Protein AF-A0A1G1JAY7-F1 (afdb_monomer)

Sequence (158 aa):
MKMAKFNIPLLFGMIFSVSAGLLLGIGAFTFHYAKGTSYLSNDPKACINCHVMQEYFDSWIKSSHRQAATCNDCHIPHAFPAKYIAKMKNGWNHSKAFTLQNFPEPIRITQGNLVSLQQNCIHCHDIMTGNIAGHREAAEGTARCADCHRSVGHMQLS

Structure (mmCIF, N/CA/C/O backbone):
data_AF-A0A1G1JAY7-F1
#
_entry.id   AF-A0A1G1JAY7-F1
#
loop_
_atom_site.group_PDB
_atom_site.id
_atom_site.type_symbol
_atom_site.label_atom_id
_atom_site.label_alt_id
_atom_site.label_comp_id
_atom_site.label_asym_id
_atom_site.label_entity_id
_atom_site.label_seq_id
_atom_site.pdbx_PDB_ins_code
_atom_site.Cartn_x
_atom_site.Cartn_y
_atom_site.Cartn_z
_atom_site.occupancy
_atom_site.B_iso_or_equiv
_atom_site.auth_seq_id
_atom_site.auth_comp_id
_atom_site.auth_asym_id
_atom_site.auth_atom_id
_atom_site.pdbx_PDB_model_num
ATOM 1 N N . MET A 1 1 ? -26.069 6.518 61.483 1.00 42.97 1 MET A N 1
ATOM 2 C CA . MET A 1 1 ? -25.750 6.520 60.039 1.00 42.97 1 MET A CA 1
ATOM 3 C C . MET A 1 1 ? -24.290 6.097 59.871 1.00 42.97 1 MET A C 1
ATOM 5 O O . MET A 1 1 ? -23.406 6.892 60.157 1.00 42.97 1 MET A O 1
ATOM 9 N N . LYS A 1 2 ? -24.010 4.817 59.570 1.00 46.34 2 LYS A N 1
ATOM 10 C CA . LYS A 1 2 ? -22.628 4.334 59.373 1.00 46.34 2 LYS A CA 1
ATOM 11 C C . LYS A 1 2 ? -22.177 4.750 57.972 1.00 46.34 2 LYS A C 1
ATOM 13 O O . LYS A 1 2 ? -22.717 4.253 56.991 1.00 46.34 2 LYS A O 1
ATOM 18 N N . MET A 1 3 ? -21.224 5.674 57.899 1.00 53.09 3 MET A N 1
ATOM 19 C CA . MET A 1 3 ? -20.561 6.067 56.654 1.00 53.09 3 MET A CA 1
ATOM 20 C C . MET A 1 3 ? -19.884 4.825 56.059 1.00 53.09 3 MET A C 1
ATOM 22 O O . MET A 1 3 ? -19.076 4.183 56.736 1.00 53.09 3 MET A O 1
ATOM 26 N N . ALA A 1 4 ? -20.243 4.449 54.831 1.00 60.53 4 ALA A N 1
ATOM 27 C CA . ALA A 1 4 ? -19.591 3.357 54.123 1.00 60.53 4 ALA A CA 1
ATOM 28 C C . ALA A 1 4 ? -18.098 3.691 53.975 1.00 60.53 4 ALA A C 1
ATOM 30 O O . ALA A 1 4 ? -17.738 4.688 53.350 1.00 60.53 4 ALA A O 1
ATOM 31 N N . LYS A 1 5 ? -17.221 2.881 54.579 1.00 62.00 5 LYS A N 1
ATOM 32 C CA . LYS A 1 5 ? -15.775 2.987 54.362 1.00 62.00 5 LYS A CA 1
ATOM 33 C C . LYS A 1 5 ? -15.499 2.550 52.926 1.00 62.00 5 LYS A C 1
ATOM 35 O O . LYS A 1 5 ? -15.438 1.358 52.641 1.00 62.00 5 LYS A O 1
ATOM 40 N N . PHE A 1 6 ? -15.391 3.518 52.022 1.00 64.81 6 PHE A N 1
ATOM 41 C CA . PHE A 1 6 ? -15.006 3.266 50.641 1.00 64.81 6 PHE A CA 1
ATOM 42 C C . PHE A 1 6 ? -13.579 2.725 50.633 1.00 64.81 6 PHE A C 1
ATOM 44 O O . PHE A 1 6 ? -12.638 3.414 51.027 1.00 64.81 6 PHE A O 1
ATOM 51 N N . ASN A 1 7 ? -13.417 1.467 50.232 1.00 77.00 7 ASN A N 1
ATOM 52 C CA . ASN A 1 7 ? -12.103 0.860 50.129 1.00 77.00 7 ASN A CA 1
ATOM 53 C C . ASN A 1 7 ? -11.451 1.386 48.843 1.00 77.00 7 ASN A C 1
ATOM 55 O O . ASN A 1 7 ? -11.632 0.818 47.769 1.00 77.00 7 ASN A O 1
ATOM 59 N N . ILE A 1 8 ? -10.753 2.520 48.951 1.00 78.12 8 ILE A N 1
ATOM 60 C CA . ILE A 1 8 ? -10.061 3.216 47.854 1.00 78.12 8 ILE A CA 1
ATOM 61 C C . ILE A 1 8 ? -9.328 2.250 46.895 1.00 78.12 8 ILE A C 1
ATOM 63 O O . ILE A 1 8 ? -9.560 2.357 45.692 1.00 78.12 8 ILE A O 1
ATOM 67 N N . PRO A 1 9 ? -8.532 1.258 47.352 1.00 80.94 9 PRO A N 1
ATOM 68 C CA . PRO A 1 9 ? -7.868 0.319 46.439 1.00 80.94 9 PRO A CA 1
ATOM 69 C C . PRO A 1 9 ? -8.837 -0.571 45.641 1.00 80.94 9 PRO A C 1
ATOM 71 O O . PRO A 1 9 ? -8.567 -0.881 44.482 1.00 80.94 9 PRO A O 1
ATOM 74 N N . LEU A 1 10 ? -9.988 -0.941 46.215 1.00 85.12 10 LEU A N 1
ATOM 75 C CA . LEU A 1 10 ? -11.024 -1.713 45.517 1.00 85.12 10 LEU A CA 1
ATOM 76 C C . LEU A 1 10 ? -11.695 -0.873 44.420 1.00 85.12 10 LEU A C 1
ATOM 78 O O . LEU A 1 10 ? -11.956 -1.378 43.330 1.00 85.12 10 LEU A O 1
ATOM 82 N N . LEU A 1 11 ? -11.932 0.415 44.690 1.00 86.75 11 LEU A N 1
ATOM 83 C CA . LEU A 1 11 ? -12.491 1.344 43.709 1.00 86.75 11 LEU A CA 1
ATOM 84 C C . LEU A 1 11 ? -11.540 1.547 42.520 1.00 86.75 11 LEU A C 1
ATOM 86 O O . LEU A 1 11 ? -11.976 1.470 41.374 1.00 86.75 11 LEU A O 1
ATOM 90 N N . PHE A 1 12 ? -10.241 1.743 42.775 1.00 90.81 12 PHE A N 1
ATOM 91 C CA . PHE A 1 12 ? -9.231 1.847 41.715 1.00 90.81 12 PHE A CA 1
ATOM 92 C C . PHE A 1 12 ? -9.140 0.570 40.872 1.00 90.81 12 PHE A C 1
ATOM 94 O O . PHE A 1 12 ? -9.108 0.654 39.644 1.00 90.81 12 PHE A O 1
ATOM 101 N N . GLY A 1 13 ? -9.160 -0.608 41.508 1.00 93.38 13 GLY A N 1
ATOM 102 C CA . GLY A 1 13 ? -9.175 -1.889 40.797 1.00 93.38 13 GLY A CA 1
ATOM 103 C C . GLY A 1 13 ? -10.403 -2.050 39.895 1.00 93.38 13 GLY A C 1
ATOM 104 O O . GLY A 1 13 ? -10.279 -2.486 38.750 1.00 93.38 13 GLY A O 1
ATOM 105 N N . MET A 1 14 ? -11.578 -1.633 40.374 1.00 92.12 14 MET A N 1
ATOM 106 C CA . MET A 1 14 ? -12.820 -1.676 39.601 1.00 92.12 14 MET A CA 1
ATOM 107 C C . MET A 1 14 ? -12.787 -0.714 38.408 1.00 92.12 14 MET A C 1
ATOM 109 O O . MET A 1 14 ? -13.102 -1.123 37.293 1.00 92.12 14 MET A O 1
ATOM 113 N N . ILE A 1 15 ? -12.346 0.533 38.609 1.00 95.19 15 ILE A N 1
ATOM 114 C CA . ILE A 1 15 ? -12.215 1.522 37.527 1.00 95.19 15 ILE A CA 1
ATOM 115 C C . ILE A 1 15 ? -11.238 1.021 36.462 1.00 95.19 15 ILE A C 1
ATOM 117 O O . ILE A 1 15 ? -11.550 1.079 35.272 1.00 95.19 15 ILE A O 1
ATOM 121 N N . PHE A 1 16 ? -10.082 0.495 36.871 1.00 95.75 16 PHE A N 1
ATOM 122 C CA . PHE A 1 16 ? -9.093 -0.050 35.945 1.00 95.75 16 PHE A CA 1
ATOM 123 C C . PHE A 1 16 ? -9.655 -1.223 35.135 1.00 95.75 16 PHE A C 1
ATOM 125 O O . PHE A 1 16 ? -9.536 -1.229 33.912 1.00 95.75 16 PHE A O 1
ATOM 132 N N . SER A 1 17 ? -10.316 -2.180 35.792 1.00 95.50 17 SER A N 1
ATOM 133 C CA . SER A 1 17 ? -10.897 -3.349 35.125 1.00 95.50 17 SER A CA 1
ATOM 134 C C . SER A 1 17 ? -11.991 -2.962 34.127 1.00 95.50 17 SER A C 1
ATOM 136 O O . SER A 1 17 ? -11.967 -3.430 32.989 1.00 95.50 17 SER A O 1
ATOM 138 N N . VAL A 1 18 ? -12.897 -2.054 34.507 1.00 96.62 18 VAL A N 1
ATOM 139 C CA . VAL A 1 18 ? -13.949 -1.548 33.612 1.00 96.62 18 VAL A CA 1
ATOM 140 C C . VAL A 1 18 ? -13.336 -0.805 32.425 1.00 96.62 18 VAL A C 1
ATOM 142 O O . VAL A 1 18 ? -13.714 -1.058 31.284 1.00 96.62 18 VAL A O 1
ATOM 145 N N . SER A 1 19 ? -12.348 0.059 32.668 1.00 96.56 19 SER A N 1
ATOM 146 C CA . SER A 1 19 ? -11.685 0.838 31.614 1.00 96.56 19 SER A CA 1
ATOM 147 C C . SER A 1 19 ? -10.925 -0.063 30.638 1.00 96.56 19 SER A C 1
ATOM 149 O O . SER A 1 19 ? -11.054 0.092 29.426 1.00 96.56 19 SER A O 1
ATOM 151 N N . ALA A 1 20 ? -10.179 -1.047 31.147 1.00 97.19 20 ALA A N 1
ATOM 152 C CA . ALA A 1 20 ? -9.478 -2.031 30.330 1.00 97.19 20 ALA A CA 1
ATOM 153 C C . ALA A 1 20 ? -10.457 -2.895 29.520 1.00 97.19 20 ALA A C 1
ATOM 155 O O . ALA A 1 20 ? -10.237 -3.112 28.331 1.00 97.19 20 ALA A O 1
ATOM 156 N N . GLY A 1 21 ? -11.562 -3.336 30.132 1.00 97.62 21 GLY A N 1
ATOM 157 C CA . GLY A 1 21 ? -12.618 -4.086 29.452 1.00 97.62 21 GLY A CA 1
ATOM 158 C C . GLY A 1 21 ? -13.272 -3.287 28.323 1.00 97.62 21 GLY A C 1
ATOM 159 O O . GLY A 1 21 ? -13.436 -3.812 27.224 1.00 97.62 21 GLY A O 1
ATOM 160 N N . LEU A 1 22 ? -13.571 -2.004 28.553 1.00 97.62 22 LEU A N 1
ATOM 161 C CA . LEU A 1 22 ? -14.079 -1.103 27.515 1.00 97.62 22 LEU A CA 1
ATOM 162 C C . LEU A 1 22 ? -13.072 -0.921 26.376 1.00 97.62 22 LEU A C 1
ATOM 164 O O . LEU A 1 22 ? -13.445 -1.057 25.213 1.00 97.62 22 LEU A O 1
ATOM 168 N N . LEU A 1 23 ? -11.803 -0.649 26.691 1.00 97.50 23 LEU A N 1
ATOM 169 C CA . LEU A 1 23 ? -10.758 -0.455 25.684 1.00 97.50 23 LEU A CA 1
ATOM 170 C C . LEU A 1 23 ? -10.550 -1.710 24.830 1.00 97.50 23 LEU A C 1
ATOM 172 O O . LEU A 1 23 ? -10.489 -1.614 23.606 1.00 97.50 23 LEU A O 1
ATOM 176 N N . LEU A 1 24 ? -10.487 -2.886 25.457 1.00 97.44 24 LEU A N 1
ATOM 177 C CA . LEU A 1 24 ? -10.347 -4.157 24.748 1.00 97.44 24 LEU A CA 1
ATOM 178 C C . LEU A 1 24 ? -11.596 -4.490 23.930 1.00 97.44 24 LEU A C 1
ATOM 180 O O . LEU A 1 24 ? -11.467 -4.897 22.780 1.00 97.44 24 LEU A O 1
ATOM 184 N N . GLY A 1 25 ? -12.792 -4.286 24.485 1.00 97.75 25 GLY A N 1
ATOM 185 C CA . GLY A 1 25 ? -14.054 -4.550 23.797 1.00 97.75 25 GLY A CA 1
ATOM 186 C C . GLY A 1 25 ? -14.240 -3.663 22.568 1.00 97.75 25 GLY A C 1
ATOM 187 O O . GLY A 1 25 ? -14.465 -4.169 21.469 1.00 97.75 25 GLY A O 1
ATOM 188 N N . ILE A 1 26 ? -14.073 -2.347 22.729 1.00 97.00 26 ILE A N 1
ATOM 189 C CA . ILE A 1 26 ? -14.164 -1.379 21.626 1.00 97.00 26 ILE A CA 1
ATOM 190 C C . ILE A 1 26 ? -13.049 -1.626 20.612 1.00 97.00 26 ILE A C 1
ATOM 192 O O . ILE A 1 26 ? -13.311 -1.625 19.409 1.00 97.00 26 ILE A O 1
ATOM 196 N N . GLY A 1 27 ? -11.820 -1.873 21.073 1.00 95.81 27 GLY A N 1
ATOM 197 C CA . GLY A 1 27 ? -10.680 -2.147 20.203 1.00 95.81 27 GLY A CA 1
ATOM 198 C C . GLY A 1 27 ? -10.889 -3.402 19.356 1.00 95.81 27 GLY A C 1
ATOM 199 O O . GLY A 1 27 ? -10.735 -3.350 18.138 1.00 95.81 27 GLY A O 1
ATOM 200 N N . ALA A 1 28 ? -11.307 -4.509 19.974 1.00 95.94 28 ALA A N 1
ATOM 201 C CA . ALA A 1 28 ? -11.569 -5.767 19.281 1.00 95.94 28 ALA A CA 1
ATOM 202 C C . ALA A 1 28 ? -12.746 -5.652 18.305 1.00 95.94 28 ALA A C 1
ATOM 204 O O . ALA A 1 28 ? -12.635 -6.095 17.161 1.00 95.94 28 ALA A O 1
ATOM 205 N N . PHE A 1 29 ? -13.844 -5.012 18.723 1.00 96.31 29 PHE A N 1
ATOM 206 C CA . PHE A 1 29 ? -14.987 -4.757 17.849 1.00 96.31 29 PHE A CA 1
ATOM 207 C C . PHE A 1 29 ? -14.586 -3.904 16.642 1.00 96.31 29 PHE A C 1
ATOM 209 O O . PHE A 1 29 ? -14.867 -4.281 15.508 1.00 96.31 29 PHE A O 1
ATOM 216 N N . THR A 1 30 ? -13.868 -2.802 16.870 1.00 92.81 30 THR A N 1
ATOM 217 C CA . THR A 1 30 ? -13.391 -1.911 15.802 1.00 92.81 30 THR A CA 1
ATOM 218 C C . THR A 1 30 ? -12.462 -2.649 14.846 1.00 92.81 30 THR A C 1
ATOM 220 O O . THR A 1 30 ? -12.638 -2.569 13.633 1.00 92.81 30 THR A O 1
ATOM 223 N N . PHE A 1 31 ? -11.504 -3.415 15.373 1.00 92.12 31 PHE A N 1
ATOM 224 C CA . PHE A 1 31 ? -10.579 -4.204 14.564 1.00 92.12 31 PHE A CA 1
ATOM 225 C C . PHE A 1 31 ? -11.312 -5.244 13.709 1.00 92.12 31 PHE A C 1
ATOM 227 O O . PHE A 1 31 ? -10.992 -5.411 12.532 1.00 92.12 31 PHE A O 1
ATOM 234 N N . HIS A 1 32 ? -12.315 -5.919 14.272 1.00 94.19 32 HIS A N 1
ATOM 235 C CA . HIS A 1 32 ? -13.128 -6.885 13.541 1.00 94.19 32 HIS A CA 1
ATOM 236 C C . HIS A 1 32 ? -13.981 -6.209 12.460 1.00 94.19 32 HIS A C 1
ATOM 238 O O . HIS A 1 32 ? -13.927 -6.606 11.296 1.00 94.19 32 HIS A O 1
ATOM 244 N N . TYR A 1 33 ? -14.707 -5.151 12.824 1.00 93.00 33 TYR A N 1
ATOM 245 C CA . TYR A 1 33 ? -15.565 -4.388 11.919 1.00 93.00 33 TYR A CA 1
ATOM 246 C C . TYR A 1 33 ? -14.775 -3.794 10.743 1.00 93.00 33 TYR A C 1
ATOM 248 O O . TYR A 1 33 ? -15.198 -3.883 9.592 1.00 93.00 33 TYR A O 1
ATOM 256 N N . ALA A 1 34 ? -13.575 -3.273 11.010 1.00 89.50 34 ALA A N 1
ATOM 257 C CA . ALA A 1 34 ? -12.666 -2.735 10.000 1.00 89.50 34 ALA A CA 1
ATOM 258 C C . ALA A 1 34 ? -11.912 -3.813 9.195 1.00 89.50 34 ALA A C 1
ATOM 260 O O . ALA A 1 34 ? -11.028 -3.476 8.405 1.00 89.50 34 ALA A O 1
ATOM 261 N N . LYS A 1 35 ? -12.223 -5.105 9.389 1.00 93.44 35 LYS A N 1
ATOM 262 C CA . LYS A 1 35 ? -11.555 -6.247 8.741 1.00 93.44 35 LYS A CA 1
ATOM 263 C C . LYS A 1 35 ? -10.034 -6.235 8.939 1.00 93.44 35 LYS A C 1
ATOM 265 O O . LYS A 1 35 ? -9.279 -6.526 8.012 1.00 93.44 35 LYS A O 1
ATOM 270 N N . GLY A 1 36 ? -9.569 -5.925 10.147 1.00 89.62 36 GLY A N 1
ATOM 271 C CA . GLY A 1 36 ? -8.157 -5.704 10.474 1.00 89.62 36 GLY A CA 1
ATOM 272 C C . GLY A 1 36 ? -7.203 -6.824 10.030 1.00 89.62 36 GLY A C 1
ATOM 273 O O . GLY A 1 36 ? -6.107 -6.554 9.543 1.00 89.62 36 GLY A O 1
ATOM 274 N N . THR A 1 37 ? -7.630 -8.088 10.107 1.00 90.44 37 THR A N 1
ATOM 275 C CA . THR A 1 37 ? -6.825 -9.240 9.662 1.00 90.44 37 THR A CA 1
ATOM 276 C C . THR A 1 37 ? -6.596 -9.274 8.151 1.00 90.44 37 THR A C 1
ATOM 278 O O . THR A 1 37 ? -5.559 -9.766 7.704 1.00 90.44 37 THR A O 1
ATOM 281 N N . SER A 1 38 ? -7.510 -8.717 7.349 1.00 92.44 38 SER A N 1
ATOM 282 C CA . SER A 1 38 ? -7.390 -8.714 5.885 1.00 92.44 38 SER A CA 1
ATOM 283 C C . SER A 1 38 ? -6.163 -7.934 5.401 1.00 92.44 38 SER A C 1
ATOM 285 O O . SER A 1 38 ? -5.547 -8.328 4.411 1.00 92.44 38 SER A O 1
ATOM 287 N N . TYR A 1 39 ? -5.720 -6.918 6.152 1.00 90.38 39 TYR A N 1
ATOM 288 C CA . TYR A 1 39 ? -4.522 -6.132 5.840 1.00 90.38 39 TYR A CA 1
ATOM 289 C C . TYR A 1 39 ? -3.212 -6.918 5.986 1.00 90.38 39 TYR A C 1
ATOM 291 O O . TYR A 1 39 ? -2.185 -6.496 5.456 1.00 90.38 39 TYR A O 1
ATOM 299 N N . LEU A 1 40 ? -3.223 -8.072 6.661 1.00 89.62 40 LEU A N 1
ATOM 300 C CA . LEU A 1 40 ? -2.065 -8.970 6.726 1.00 89.62 40 LEU A CA 1
ATOM 301 C C . LEU A 1 40 ? -1.937 -9.839 5.466 1.00 89.62 40 LEU A C 1
ATOM 303 O O . LEU A 1 40 ? -0.845 -10.313 5.155 1.00 89.62 40 LEU A O 1
ATOM 307 N N . SER A 1 41 ? -3.024 -9.994 4.707 1.00 91.12 41 SER A N 1
ATOM 308 C CA . SER A 1 41 ? -3.082 -10.809 3.492 1.00 91.12 41 SER A CA 1
ATOM 309 C C . SER A 1 41 ? -2.602 -10.058 2.240 1.00 91.12 41 SER A C 1
ATOM 311 O O . SER A 1 41 ? -2.259 -8.874 2.292 1.00 91.12 41 SER A O 1
ATOM 313 N N . ASN A 1 42 ? -2.574 -10.758 1.103 1.00 92.88 42 ASN A N 1
ATOM 314 C CA . ASN A 1 42 ? -2.332 -10.186 -0.224 1.00 92.88 42 ASN A CA 1
ATOM 315 C C . ASN A 1 42 ? -3.608 -10.045 -1.073 1.00 92.88 42 ASN A C 1
ATOM 317 O O . ASN A 1 42 ? -3.502 -9.756 -2.260 1.00 92.88 42 ASN A O 1
ATOM 321 N N . ASP A 1 43 ? -4.799 -10.230 -0.494 1.00 95.50 43 ASP A N 1
ATOM 322 C CA . ASP A 1 43 ? -6.048 -10.053 -1.240 1.00 95.50 43 ASP A CA 1
ATOM 323 C C . ASP A 1 43 ? -6.203 -8.576 -1.662 1.00 95.50 43 ASP A C 1
ATOM 325 O O . ASP A 1 43 ? -6.295 -7.706 -0.788 1.00 95.50 43 ASP A O 1
ATOM 329 N N . PRO A 1 44 ? -6.254 -8.258 -2.971 1.00 94.94 44 PRO A N 1
ATOM 330 C CA . PRO A 1 44 ? -6.411 -6.883 -3.443 1.00 94.94 44 PRO A CA 1
ATOM 331 C C . PRO A 1 44 ? -7.735 -6.247 -2.987 1.00 94.94 44 PRO A C 1
ATOM 333 O O . PRO A 1 44 ? -7.824 -5.024 -2.888 1.00 94.94 44 PRO A O 1
ATOM 336 N N . LYS A 1 45 ? -8.752 -7.042 -2.620 1.00 95.00 45 LYS A N 1
ATOM 337 C CA . LYS A 1 45 ? -10.000 -6.523 -2.036 1.00 95.00 45 LYS A CA 1
ATOM 338 C C . LYS A 1 45 ? -9.791 -5.877 -0.667 1.00 95.00 45 LYS A C 1
ATOM 340 O O . LYS A 1 45 ? -10.597 -5.043 -0.270 1.00 95.00 45 LYS A O 1
ATOM 345 N N . ALA A 1 46 ? -8.714 -6.211 0.048 1.00 94.56 46 ALA A N 1
ATOM 346 C CA . ALA A 1 46 ? -8.391 -5.552 1.312 1.00 94.56 46 ALA A CA 1
ATOM 347 C C . ALA A 1 46 ? -8.034 -4.067 1.115 1.00 94.56 46 ALA A C 1
ATOM 349 O O . ALA A 1 46 ? -8.274 -3.254 2.007 1.00 94.56 46 ALA A O 1
ATOM 350 N N . CYS A 1 47 ? -7.507 -3.690 -0.056 1.00 92.56 47 CYS A N 1
ATOM 351 C CA . CYS A 1 47 ? -7.155 -2.304 -0.368 1.00 92.56 47 CYS A CA 1
ATOM 352 C C . CYS A 1 47 ? -8.392 -1.399 -0.459 1.00 92.56 47 CYS A C 1
ATOM 354 O O . CYS A 1 47 ? -8.315 -0.240 -0.070 1.00 92.56 47 CYS A O 1
ATOM 356 N N . ILE A 1 48 ? -9.538 -1.942 -0.880 1.00 94.94 48 ILE A N 1
ATOM 357 C CA . ILE A 1 48 ? -10.819 -1.221 -0.981 1.00 94.94 48 ILE A CA 1
ATOM 358 C C . ILE A 1 48 ? -11.725 -1.405 0.240 1.00 94.94 48 ILE A C 1
ATOM 360 O O . ILE A 1 48 ? -12.921 -1.133 0.186 1.00 94.94 48 ILE A O 1
ATOM 364 N N . ASN A 1 49 ? -11.172 -1.824 1.381 1.00 93.56 49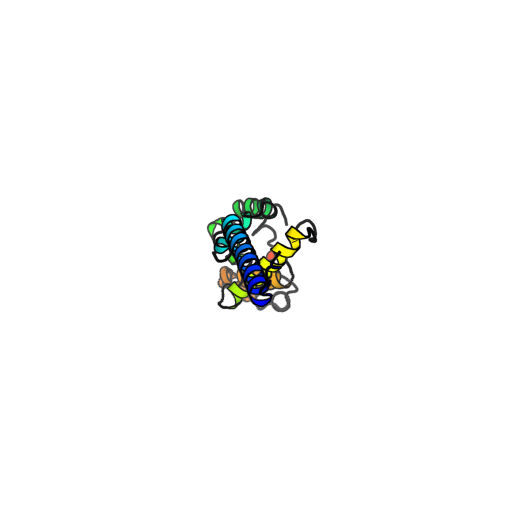 ASN A N 1
ATOM 365 C CA . ASN A 1 49 ? -11.882 -1.664 2.653 1.00 93.56 49 ASN A CA 1
ATOM 366 C C . ASN A 1 49 ? -12.110 -0.176 2.988 1.00 93.56 49 ASN A C 1
ATOM 368 O O . ASN A 1 49 ? -13.014 0.149 3.755 1.00 93.56 49 ASN A O 1
ATOM 372 N N . CYS A 1 50 ? -11.314 0.721 2.392 1.00 91.88 50 CYS A N 1
ATOM 373 C CA . CYS A 1 50 ? -11.511 2.165 2.412 1.00 91.88 50 CYS A CA 1
ATOM 374 C C . CYS A 1 50 ? -11.930 2.654 1.018 1.00 91.88 50 CYS A C 1
ATOM 376 O O . CYS A 1 50 ? -11.238 2.394 0.035 1.00 91.88 50 CYS A O 1
ATOM 378 N N . HIS A 1 51 ? -13.017 3.426 0.940 1.00 93.38 51 HIS A N 1
ATOM 379 C CA . HIS A 1 51 ? -13.562 3.943 -0.324 1.00 93.38 51 HIS A CA 1
ATOM 380 C C . HIS A 1 51 ? -12.575 4.831 -1.101 1.00 93.38 51 HIS A C 1
ATOM 382 O O . HIS A 1 51 ? -12.608 4.853 -2.324 1.00 93.38 51 HIS A O 1
ATOM 388 N N . VAL A 1 52 ? -11.664 5.526 -0.410 1.00 93.12 52 VAL A N 1
ATOM 389 C CA . VAL A 1 52 ? -10.654 6.402 -1.033 1.00 93.12 52 VAL A CA 1
ATOM 390 C C . VAL A 1 52 ? -9.710 5.641 -1.979 1.00 93.12 52 VAL A C 1
ATOM 392 O O . VAL A 1 52 ? -9.106 6.220 -2.873 1.00 93.12 52 VAL A O 1
ATOM 395 N N . MET A 1 53 ? -9.602 4.318 -1.824 1.00 94.56 53 MET A N 1
ATOM 396 C CA . MET A 1 53 ? -8.789 3.459 -2.689 1.00 94.56 53 MET A CA 1
ATOM 397 C C . MET A 1 53 ? -9.562 2.895 -3.892 1.00 94.56 53 MET A C 1
ATOM 399 O O . MET A 1 53 ? -8.975 2.167 -4.695 1.00 94.56 53 MET A O 1
ATOM 403 N N . GLN A 1 54 ? -10.856 3.203 -4.037 1.00 94.81 54 GLN A N 1
ATOM 404 C CA . GLN A 1 54 ? -11.713 2.613 -5.069 1.00 94.81 54 GLN A CA 1
ATOM 405 C C . GLN A 1 54 ? -11.221 2.938 -6.483 1.00 94.81 54 GLN A C 1
ATOM 407 O O . GLN A 1 54 ? -11.073 2.030 -7.295 1.00 94.81 54 GLN A O 1
ATOM 412 N N . GLU A 1 55 ? -10.879 4.197 -6.761 1.00 93.00 55 GLU A N 1
ATOM 413 C CA . GLU A 1 55 ? -10.398 4.604 -8.088 1.00 93.00 55 GLU A CA 1
ATOM 414 C C . GLU A 1 55 ? -9.096 3.884 -8.47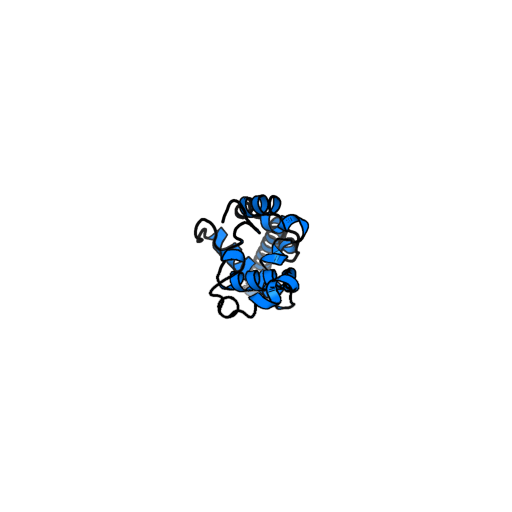2 1.00 93.00 55 GLU A C 1
ATOM 416 O O . GLU A 1 55 ? -8.935 3.428 -9.605 1.00 93.00 55 GLU A O 1
ATOM 421 N N . TYR A 1 56 ? -8.180 3.711 -7.514 1.00 93.50 56 TYR A N 1
ATOM 422 C CA . TYR A 1 56 ? -6.919 2.993 -7.717 1.00 93.50 56 TYR A CA 1
ATOM 423 C C . TYR A 1 56 ? -7.158 1.517 -8.036 1.00 93.50 56 TYR A C 1
ATOM 425 O O . TYR A 1 56 ? -6.510 0.966 -8.931 1.00 93.50 56 TYR A O 1
ATOM 433 N N . PHE A 1 57 ? -8.102 0.887 -7.336 1.00 95.38 57 PHE A N 1
ATOM 434 C CA . PHE A 1 57 ? -8.491 -0.500 -7.564 1.00 95.38 57 PHE A CA 1
ATOM 435 C C . PHE A 1 57 ? -9.208 -0.694 -8.902 1.00 95.38 57 PHE A C 1
ATOM 437 O O . PHE A 1 57 ? -8.866 -1.612 -9.643 1.00 95.38 57 PHE A O 1
ATOM 444 N N . ASP A 1 58 ? -10.142 0.188 -9.256 1.00 94.62 58 ASP A N 1
ATOM 445 C CA . ASP A 1 58 ? -10.865 0.131 -10.530 1.00 94.62 58 ASP A CA 1
ATOM 446 C C . ASP A 1 58 ? -9.920 0.335 -11.721 1.00 94.62 58 ASP A C 1
ATOM 448 O O . ASP A 1 58 ? -10.053 -0.318 -12.759 1.00 94.62 58 ASP A O 1
ATOM 452 N N . SER A 1 59 ? -8.937 1.220 -11.555 1.00 93.38 59 SER A N 1
ATOM 453 C CA . SER A 1 59 ?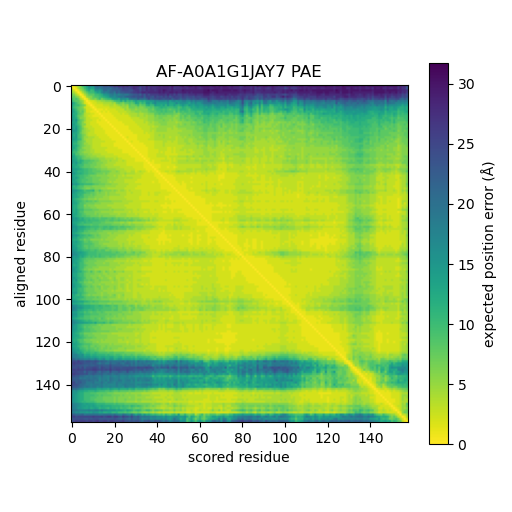 -7.878 1.481 -12.529 1.00 93.38 59 SER A CA 1
ATOM 454 C C . SER A 1 59 ? -6.923 0.286 -12.662 1.00 93.38 59 SER A C 1
ATOM 456 O O . SER A 1 59 ? -6.611 -0.125 -13.780 1.00 93.38 59 SER A O 1
ATOM 458 N N . TRP A 1 60 ? -6.543 -0.349 -11.543 1.00 94.81 60 TRP A N 1
ATOM 459 C CA . TRP A 1 60 ? -5.775 -1.603 -11.545 1.00 94.81 60 TRP A CA 1
ATOM 460 C C . TRP A 1 60 ? -6.547 -2.739 -12.209 1.00 94.81 60 TRP A C 1
ATOM 462 O O . TRP A 1 60 ? -5.970 -3.482 -12.996 1.00 94.81 60 TRP A O 1
ATOM 472 N N . ILE A 1 61 ? -7.862 -2.848 -11.984 1.00 94.38 61 ILE A N 1
ATOM 473 C CA . ILE A 1 61 ? -8.662 -3.903 -12.612 1.00 94.38 61 ILE A CA 1
ATOM 474 C C . ILE A 1 61 ? -8.592 -3.835 -14.147 1.00 94.38 61 ILE A C 1
ATOM 476 O O . ILE A 1 61 ? -8.645 -4.858 -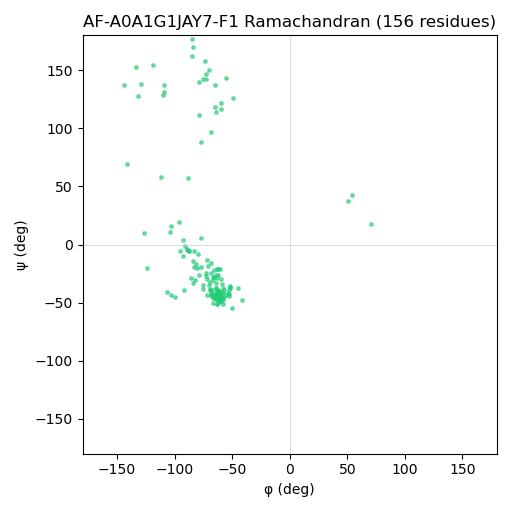14.833 1.00 94.38 61 ILE A O 1
ATOM 480 N N . LYS A 1 62 ? -8.492 -2.624 -14.691 1.00 92.50 62 LYS A N 1
ATOM 481 C CA . LYS A 1 62 ? -8.426 -2.374 -16.133 1.00 92.50 62 LYS A CA 1
ATOM 482 C C . LYS A 1 62 ? -6.995 -2.429 -16.675 1.00 92.50 62 LYS A C 1
ATOM 484 O O . LYS A 1 62 ? -6.812 -2.321 -17.885 1.00 92.50 62 LYS A O 1
ATOM 489 N N . SER A 1 63 ? -5.989 -2.577 -15.812 1.00 91.19 63 SER A N 1
ATOM 490 C CA . SER A 1 63 ? -4.588 -2.585 -16.214 1.00 91.19 63 SER A CA 1
ATOM 491 C C . SER A 1 63 ? -4.119 -3.969 -16.666 1.00 91.19 63 SER A C 1
ATOM 493 O O . SER A 1 63 ? -4.718 -5.002 -16.356 1.00 91.19 63 SER A O 1
ATOM 495 N N . SER A 1 64 ? -2.997 -3.999 -17.388 1.00 90.56 64 SER A N 1
ATOM 496 C CA . SER A 1 64 ? -2.359 -5.248 -17.820 1.00 90.56 64 SER A CA 1
ATOM 497 C C . SER A 1 64 ? -1.898 -6.120 -16.647 1.00 90.56 64 SER A C 1
ATOM 499 O O . SER A 1 64 ? -1.836 -7.340 -16.776 1.00 90.56 64 SER A O 1
ATOM 501 N N . HIS A 1 65 ? -1.616 -5.520 -15.487 1.00 93.25 65 HIS A N 1
ATOM 502 C CA . HIS A 1 65 ? -1.036 -6.224 -14.347 1.00 93.25 65 HIS A CA 1
ATOM 503 C C . HIS A 1 65 ? -2.063 -6.950 -13.479 1.00 93.25 65 HIS A C 1
ATOM 505 O O . HIS A 1 65 ? -1.663 -7.837 -12.729 1.00 93.25 65 HIS A O 1
ATOM 511 N N . ARG A 1 66 ? -3.374 -6.687 -13.619 1.00 94.19 66 ARG A N 1
ATOM 512 C CA . ARG A 1 66 ? -4.417 -7.431 -12.882 1.00 94.19 66 ARG A CA 1
ATOM 513 C C . ARG A 1 66 ? -4.282 -8.949 -13.027 1.00 94.19 66 ARG A C 1
ATOM 515 O O . ARG A 1 66 ? -4.607 -9.686 -12.102 1.00 94.19 66 ARG A O 1
ATOM 522 N N . GLN A 1 67 ? -3.854 -9.417 -14.199 1.00 92.81 67 GLN A N 1
ATOM 523 C CA . GLN A 1 67 ? -3.781 -10.847 -14.508 1.00 92.81 67 GLN A CA 1
ATOM 524 C C . GLN A 1 67 ? -2.572 -11.548 -13.872 1.00 92.81 67 GLN A C 1
ATOM 526 O O . GLN A 1 67 ? -2.592 -12.768 -13.749 1.00 92.81 67 GLN A O 1
ATOM 531 N N . ALA A 1 68 ? -1.541 -10.798 -13.474 1.00 94.38 68 ALA A N 1
ATOM 532 C CA . ALA A 1 68 ? -0.260 -11.351 -13.031 1.00 94.38 68 ALA A CA 1
ATOM 533 C C . ALA A 1 68 ? 0.167 -10.900 -11.624 1.00 94.38 68 ALA A C 1
ATOM 535 O O . ALA A 1 68 ? 0.997 -11.562 -11.009 1.00 94.38 68 ALA A O 1
ATOM 536 N N . ALA A 1 69 ? -0.376 -9.793 -11.112 1.00 95.75 69 ALA A N 1
ATOM 537 C CA . ALA A 1 69 ? 0.070 -9.163 -9.874 1.00 95.75 69 ALA A CA 1
ATOM 538 C C . ALA A 1 69 ? -1.100 -8.573 -9.076 1.00 95.75 69 ALA A C 1
ATOM 540 O O . ALA A 1 69 ? -1.985 -7.908 -9.617 1.00 95.75 69 ALA A O 1
ATOM 541 N N . THR A 1 70 ? -1.070 -8.774 -7.761 1.00 95.81 70 THR A N 1
ATOM 542 C CA . THR A 1 70 ? -1.916 -8.083 -6.781 1.00 95.81 70 THR A CA 1
ATOM 543 C C . THR A 1 70 ? -1.315 -6.729 -6.397 1.00 95.81 70 THR A C 1
ATOM 545 O O . THR A 1 70 ? -0.159 -6.431 -6.692 1.00 95.81 70 THR A O 1
ATOM 548 N N . CYS A 1 71 ? -2.073 -5.902 -5.671 1.00 95.56 71 CYS A N 1
ATOM 549 C CA . CYS A 1 71 ? -1.603 -4.591 -5.211 1.00 95.56 71 CYS A CA 1
ATOM 550 C C . CYS A 1 71 ? -0.274 -4.681 -4.440 1.00 95.56 71 CYS A C 1
ATOM 552 O O . CYS A 1 71 ? 0.623 -3.859 -4.631 1.00 95.56 71 CYS A O 1
ATOM 554 N N . ASN A 1 72 ? -0.127 -5.692 -3.578 1.00 96.25 72 ASN A N 1
ATOM 555 C CA . ASN A 1 72 ? 1.071 -5.841 -2.755 1.00 96.25 72 ASN A CA 1
ATOM 556 C C . ASN A 1 72 ? 2.291 -6.292 -3.555 1.00 96.25 72 ASN A C 1
ATOM 558 O O . ASN A 1 72 ? 3.396 -5.983 -3.125 1.00 96.25 72 ASN A O 1
ATOM 562 N N . ASP A 1 73 ? 2.102 -6.957 -4.695 1.00 96.56 73 ASP A N 1
ATOM 563 C CA . ASP A 1 73 ? 3.216 -7.411 -5.535 1.00 96.56 73 ASP A CA 1
ATOM 564 C C . ASP A 1 73 ? 3.919 -6.231 -6.228 1.00 96.56 73 ASP A C 1
ATOM 566 O O . ASP A 1 73 ? 5.064 -6.330 -6.651 1.00 96.56 73 ASP A O 1
ATOM 570 N N . CYS A 1 74 ? 3.252 -5.073 -6.303 1.00 95.38 74 CYS A N 1
ATOM 571 C CA . CYS A 1 74 ? 3.861 -3.818 -6.736 1.00 95.38 74 CYS A CA 1
ATOM 572 C C . CYS A 1 74 ? 4.239 -2.929 -5.542 1.00 95.38 74 CYS A C 1
ATOM 574 O O . CYS A 1 74 ? 5.340 -2.387 -5.503 1.00 95.38 74 CYS A O 1
ATOM 576 N N . HIS A 1 75 ? 3.357 -2.775 -4.549 1.00 95.50 75 HIS A N 1
ATOM 577 C CA . HIS A 1 75 ? 3.499 -1.739 -3.517 1.00 95.50 75 HIS A CA 1
ATOM 578 C C . HIS A 1 75 ? 4.231 -2.161 -2.238 1.00 95.50 75 HIS A C 1
ATOM 580 O O . HIS A 1 75 ? 4.516 -1.299 -1.403 1.00 95.50 75 HIS A O 1
ATOM 586 N N . ILE A 1 76 ? 4.513 -3.451 -2.041 1.00 96.38 76 ILE A N 1
ATOM 587 C CA . ILE A 1 76 ? 5.101 -3.971 -0.803 1.00 96.38 76 ILE A CA 1
ATOM 588 C C . ILE A 1 76 ? 6.327 -4.837 -1.135 1.00 96.38 76 ILE A C 1
ATOM 590 O O . ILE A 1 76 ? 6.260 -5.654 -2.048 1.00 96.38 76 ILE A O 1
ATOM 594 N N . PRO A 1 77 ? 7.440 -4.727 -0.386 1.00 95.44 77 PRO A N 1
ATOM 595 C CA . PRO A 1 77 ? 8.563 -5.651 -0.525 1.00 95.44 77 PRO A CA 1
ATOM 596 C C . PRO A 1 77 ? 8.142 -7.116 -0.342 1.00 95.44 77 PRO A C 1
ATOM 598 O O . PRO A 1 77 ? 7.333 -7.430 0.533 1.00 95.44 77 PRO A O 1
ATOM 601 N N . HIS A 1 78 ? 8.736 -8.034 -1.105 1.00 94.25 78 HIS A N 1
ATOM 602 C CA . HIS A 1 78 ? 8.383 -9.458 -1.031 1.00 94.25 78 HIS A CA 1
ATOM 603 C C . HIS A 1 78 ? 9.068 -10.213 0.119 1.00 94.25 78 HIS A C 1
ATOM 605 O O . HIS A 1 78 ? 8.489 -11.151 0.670 1.00 94.25 78 HIS A O 1
ATOM 611 N N . ALA A 1 79 ? 10.274 -9.798 0.516 1.00 93.19 79 ALA A N 1
ATOM 612 C CA . ALA A 1 79 ? 11.083 -10.512 1.501 1.00 93.19 79 ALA A CA 1
ATOM 613 C C . ALA A 1 79 ? 10.583 -10.333 2.946 1.00 93.19 79 ALA A C 1
ATOM 615 O O . ALA A 1 79 ? 10.191 -9.242 3.370 1.00 93.19 79 ALA A O 1
ATOM 616 N N . PHE A 1 80 ? 10.669 -11.399 3.742 1.00 93.00 80 PHE A N 1
ATOM 617 C CA . PHE A 1 80 ? 10.551 -11.314 5.197 1.00 93.00 80 PHE A CA 1
ATOM 618 C C . PHE A 1 80 ? 11.880 -10.820 5.802 1.00 93.00 80 PHE A C 1
ATOM 620 O O . PHE A 1 80 ? 12.932 -11.261 5.343 1.00 93.00 80 PHE A O 1
ATOM 627 N N . PRO A 1 81 ? 11.879 -9.938 6.823 1.00 95.06 81 PRO A N 1
ATOM 628 C CA . PRO A 1 81 ? 10.731 -9.331 7.515 1.00 95.06 81 PRO A CA 1
ATOM 629 C C . PRO A 1 81 ? 10.210 -8.034 6.870 1.00 95.06 81 PRO A C 1
ATOM 631 O O . PRO A 1 81 ? 9.178 -7.505 7.296 1.00 95.06 81 PRO A O 1
ATOM 634 N N . ALA A 1 82 ? 10.898 -7.523 5.845 1.00 94.56 82 ALA A N 1
ATOM 635 C CA . ALA A 1 82 ? 10.633 -6.223 5.225 1.00 94.56 82 ALA A CA 1
ATOM 636 C C . ALA A 1 82 ? 9.169 -6.039 4.786 1.00 94.56 82 ALA A C 1
ATOM 638 O O . ALA A 1 82 ? 8.594 -4.976 5.019 1.00 94.56 82 ALA A O 1
ATOM 639 N N . LYS A 1 83 ? 8.538 -7.090 4.245 1.00 94.44 83 LYS A N 1
ATOM 640 C CA . LYS A 1 83 ? 7.120 -7.120 3.861 1.00 94.44 83 LYS A CA 1
ATOM 641 C C . LYS A 1 83 ? 6.202 -6.635 4.980 1.00 94.44 83 LYS A C 1
ATOM 643 O O . LYS A 1 83 ? 5.400 -5.724 4.787 1.00 94.44 83 LYS A O 1
ATOM 648 N N . TYR A 1 84 ? 6.307 -7.236 6.162 1.00 94.00 84 TYR A N 1
ATOM 649 C CA . TYR A 1 84 ? 5.397 -6.940 7.269 1.00 94.00 84 TYR A CA 1
ATOM 650 C C . TYR A 1 84 ? 5.710 -5.597 7.921 1.00 94.00 84 TYR A C 1
ATOM 652 O O . TYR A 1 84 ? 4.787 -4.873 8.285 1.00 94.00 84 TYR A O 1
ATOM 660 N N . ILE A 1 85 ? 6.987 -5.217 7.988 1.00 94.88 85 ILE A N 1
ATOM 661 C CA . ILE A 1 85 ? 7.393 -3.887 8.456 1.00 94.88 85 ILE A CA 1
ATOM 662 C C . ILE A 1 85 ? 6.791 -2.803 7.553 1.00 94.88 85 ILE A C 1
ATOM 664 O O . ILE A 1 85 ? 6.185 -1.852 8.050 1.00 94.88 85 ILE A O 1
ATOM 668 N N . ALA A 1 86 ? 6.889 -2.970 6.231 1.00 94.94 86 ALA A N 1
ATOM 669 C CA . ALA A 1 86 ? 6.300 -2.050 5.266 1.00 94.94 86 ALA A CA 1
ATOM 670 C C . ALA A 1 86 ? 4.769 -2.000 5.385 1.00 94.94 86 ALA A C 1
ATOM 672 O O . ALA A 1 86 ? 4.205 -0.909 5.432 1.00 94.94 86 ALA A O 1
ATOM 673 N N . LYS A 1 87 ? 4.092 -3.151 5.515 1.00 94.44 87 LYS A N 1
ATOM 674 C CA . LYS A 1 87 ? 2.630 -3.207 5.712 1.00 94.44 87 LYS A CA 1
ATOM 675 C C . LYS A 1 87 ? 2.191 -2.476 6.980 1.00 94.44 87 LYS A C 1
ATOM 677 O O . LYS A 1 87 ? 1.251 -1.691 6.917 1.00 94.44 87 LYS A O 1
ATOM 682 N N . MET A 1 88 ? 2.887 -2.669 8.103 1.00 92.88 88 MET A N 1
ATOM 683 C CA . MET A 1 88 ? 2.584 -1.966 9.356 1.00 92.88 88 MET A CA 1
ATOM 684 C C . MET A 1 88 ? 2.805 -0.455 9.228 1.00 92.88 88 MET A C 1
ATOM 686 O O . MET A 1 88 ? 1.930 0.329 9.590 1.00 92.88 88 MET A O 1
ATOM 690 N N . LYS A 1 89 ? 3.944 -0.037 8.660 1.00 94.69 89 LYS A N 1
ATOM 691 C CA . LYS A 1 89 ? 4.269 1.382 8.456 1.00 94.69 89 LYS A CA 1
ATOM 692 C C . LYS A 1 89 ? 3.267 2.066 7.525 1.00 94.69 89 LYS A C 1
ATOM 694 O O . LYS A 1 89 ? 2.789 3.155 7.834 1.00 94.69 89 LYS A O 1
ATOM 699 N N . ASN A 1 90 ? 2.924 1.427 6.408 1.00 94.56 90 ASN A N 1
ATOM 700 C CA . ASN A 1 90 ? 1.950 1.953 5.454 1.00 94.56 90 ASN A CA 1
ATOM 701 C C . ASN A 1 90 ? 0.541 1.977 6.057 1.00 94.56 90 ASN A C 1
ATOM 703 O O . ASN A 1 90 ? -0.134 2.993 5.946 1.00 94.56 90 ASN A O 1
ATOM 707 N N . GLY A 1 91 ? 0.133 0.926 6.777 1.00 92.38 91 GLY A N 1
ATOM 708 C CA . GLY A 1 91 ? -1.136 0.885 7.508 1.00 92.38 91 GLY A CA 1
ATOM 709 C C . GLY A 1 91 ? -1.271 2.018 8.528 1.00 92.38 91 GLY A C 1
ATOM 710 O O . GLY A 1 91 ? -2.295 2.699 8.555 1.00 92.38 91 GLY A O 1
ATOM 711 N N . TRP A 1 92 ? -0.221 2.287 9.310 1.00 93.06 92 TRP A N 1
ATOM 712 C CA . TRP A 1 92 ? -0.170 3.434 10.224 1.00 93.06 92 TRP A CA 1
ATOM 713 C C . TRP A 1 92 ? -0.279 4.774 9.486 1.00 93.06 92 TRP A C 1
ATOM 715 O O . TRP A 1 92 ? -1.109 5.613 9.841 1.00 93.06 92 TRP A O 1
ATOM 725 N N . ASN A 1 93 ? 0.521 4.967 8.433 1.00 94.12 93 ASN A N 1
ATOM 726 C CA . ASN A 1 93 ? 0.522 6.203 7.654 1.00 94.12 93 ASN A CA 1
ATOM 727 C C . ASN A 1 93 ? -0.838 6.469 6.999 1.00 94.12 93 ASN A C 1
ATOM 729 O O . ASN A 1 93 ? -1.322 7.592 7.076 1.00 94.12 93 ASN A O 1
ATOM 733 N N . HIS A 1 94 ? -1.469 5.450 6.411 1.00 93.50 94 HIS A N 1
ATOM 734 C CA . HIS A 1 94 ? -2.804 5.548 5.819 1.00 93.50 94 HIS A CA 1
ATOM 735 C C . HIS A 1 94 ? -3.862 5.848 6.881 1.00 93.50 94 HIS A C 1
ATOM 737 O O . HIS A 1 94 ? -4.661 6.762 6.704 1.00 93.50 94 HIS A O 1
ATOM 743 N N . SER A 1 95 ? -3.832 5.142 8.016 1.00 91.31 95 SER A N 1
ATOM 744 C CA . SER A 1 95 ? -4.790 5.362 9.107 1.00 91.31 95 SER A CA 1
ATOM 745 C C . SER A 1 95 ? -4.723 6.802 9.614 1.00 91.31 95 SER A C 1
ATOM 747 O O . SER A 1 95 ? -5.752 7.463 9.740 1.00 91.31 95 SER A O 1
ATOM 749 N N . LYS A 1 96 ? -3.510 7.326 9.836 1.00 94.75 96 LYS A N 1
ATOM 750 C CA . LYS A 1 96 ? -3.295 8.725 10.218 1.00 94.75 96 LYS A CA 1
ATOM 751 C C . LYS A 1 96 ? -3.765 9.683 9.120 1.00 94.75 96 LYS A C 1
ATOM 753 O O . LYS A 1 96 ? -4.524 10.600 9.419 1.00 94.75 96 LYS A O 1
ATOM 758 N N . ALA A 1 97 ? -3.327 9.461 7.880 1.00 94.56 97 ALA A N 1
ATOM 759 C CA . ALA A 1 97 ? -3.606 10.341 6.750 1.00 94.56 97 ALA A CA 1
ATOM 760 C C . ALA A 1 97 ? -5.105 10.487 6.482 1.00 94.56 97 ALA A C 1
ATOM 762 O O . ALA A 1 97 ? -5.608 11.598 6.358 1.00 94.56 97 ALA A O 1
ATOM 763 N N . PHE A 1 98 ? -5.829 9.370 6.452 1.00 92.69 98 PHE A N 1
ATOM 764 C CA . PHE A 1 98 ? -7.256 9.352 6.145 1.00 92.69 98 PHE A CA 1
ATOM 765 C C . PHE A 1 98 ? -8.123 9.762 7.337 1.00 92.69 98 PHE A C 1
ATOM 767 O O . PHE A 1 98 ? -9.200 10.311 7.136 1.00 92.69 98 PHE A O 1
ATOM 774 N N . THR A 1 99 ? -7.659 9.575 8.575 1.00 92.19 99 THR A N 1
ATOM 775 C CA . THR A 1 99 ? -8.374 10.100 9.753 1.00 92.19 99 THR A CA 1
ATOM 776 C C . THR A 1 99 ? -8.252 11.619 9.844 1.00 92.19 99 THR A C 1
ATOM 778 O O . THR A 1 99 ? -9.232 12.301 10.122 1.00 92.19 99 THR A O 1
ATOM 781 N N . LEU A 1 100 ? -7.052 12.156 9.607 1.00 96.00 100 LEU A N 1
ATOM 782 C CA . LEU A 1 100 ? -6.780 13.593 9.704 1.00 96.00 100 LEU A CA 1
ATOM 783 C C . LEU A 1 100 ? -7.022 14.348 8.392 1.00 96.00 100 LEU A C 1
ATOM 785 O O . LEU A 1 100 ? -6.876 15.567 8.374 1.00 96.00 100 LEU A O 1
ATOM 789 N N . GLN A 1 101 ? -7.347 13.634 7.309 1.00 93.25 101 GLN A N 1
ATOM 790 C CA . GLN A 1 101 ? -7.527 14.182 5.961 1.00 93.25 101 GLN A CA 1
ATOM 791 C C . GLN A 1 101 ? -6.339 15.055 5.516 1.00 93.25 101 GLN A C 1
ATOM 793 O O . GLN A 1 101 ? -6.503 16.094 4.885 1.00 93.25 101 GLN A O 1
ATOM 798 N N . ASN A 1 102 ? -5.117 14.653 5.880 1.00 94.12 102 ASN A N 1
ATOM 799 C CA . ASN A 1 102 ? -3.903 15.444 5.672 1.00 94.12 102 ASN A C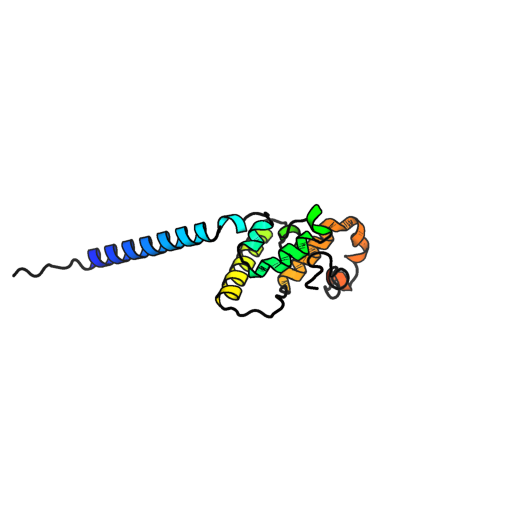A 1
ATOM 800 C C . ASN A 1 102 ? -2.969 14.810 4.631 1.00 94.12 102 ASN A C 1
ATOM 802 O O . ASN A 1 102 ? -1.808 14.498 4.904 1.00 94.12 102 ASN A O 1
ATOM 806 N N . PHE A 1 103 ? -3.488 14.624 3.421 1.00 92.50 103 PHE A N 1
ATOM 807 C CA . PHE A 1 103 ? -2.757 14.086 2.278 1.00 92.50 103 PHE A CA 1
ATOM 808 C C . PHE A 1 103 ? -3.013 14.936 1.025 1.00 92.50 103 PHE A C 1
ATOM 810 O O . PHE A 1 103 ? -4.046 15.598 0.938 1.00 92.50 103 PHE A O 1
ATOM 817 N N . PRO A 1 104 ? -2.066 14.975 0.071 1.00 90.38 104 PRO A N 1
ATOM 818 C CA . PRO A 1 104 ? -2.276 15.676 -1.188 1.00 90.38 104 PRO A CA 1
ATOM 819 C C . PRO A 1 104 ? -3.257 14.906 -2.071 1.00 90.38 104 PRO A C 1
ATOM 821 O O . PRO A 1 104 ? -3.212 13.676 -2.097 1.00 90.38 104 PRO A O 1
ATOM 824 N N . GLU A 1 105 ? -4.057 15.637 -2.846 1.00 88.19 105 GLU A N 1
ATOM 825 C CA . GLU A 1 105 ? -4.874 15.063 -3.914 1.00 88.19 105 GLU A CA 1
ATOM 826 C C . GLU A 1 105 ? -4.329 15.452 -5.300 1.00 88.19 105 GLU A C 1
ATOM 828 O O . GLU A 1 105 ? -4.044 16.633 -5.531 1.00 88.19 105 GLU A O 1
ATOM 833 N N . PRO A 1 106 ? -4.154 14.489 -6.228 1.00 87.44 106 PRO A N 1
ATOM 834 C CA . PRO A 1 106 ? -4.382 13.049 -6.043 1.00 87.44 106 PRO A CA 1
ATOM 835 C C . PRO A 1 106 ? -3.328 12.405 -5.120 1.00 87.44 106 PRO A C 1
ATOM 837 O O . PRO A 1 106 ? -2.174 12.850 -5.105 1.00 87.44 106 PRO A O 1
ATOM 840 N N . ILE A 1 107 ? -3.707 11.347 -4.386 1.00 91.38 107 ILE A N 1
ATOM 841 C CA . ILE A 1 107 ? -2.805 10.594 -3.490 1.00 91.38 107 ILE A CA 1
ATOM 842 C C . ILE A 1 107 ? -1.508 10.214 -4.211 1.00 91.38 107 ILE A C 1
ATOM 844 O O . ILE A 1 107 ? -1.498 9.574 -5.264 1.00 91.38 107 ILE A O 1
ATOM 848 N N . ARG A 1 108 ? -0.375 10.585 -3.606 1.00 88.94 108 ARG A N 1
ATOM 849 C CA . ARG A 1 108 ? 0.962 10.306 -4.143 1.00 88.94 108 ARG A CA 1
ATOM 850 C C . ARG A 1 108 ? 1.698 9.260 -3.318 1.00 88.94 108 ARG A C 1
ATOM 852 O O . ARG A 1 108 ? 1.715 9.296 -2.088 1.00 88.94 108 ARG A O 1
ATOM 859 N N . ILE A 1 109 ? 2.361 8.348 -4.022 1.00 91.00 109 ILE A N 1
ATOM 860 C CA . ILE A 1 109 ? 3.262 7.363 -3.428 1.00 91.00 109 ILE A CA 1
ATOM 861 C C . ILE A 1 109 ? 4.473 8.063 -2.789 1.00 91.00 109 ILE A C 1
ATOM 863 O O . ILE A 1 109 ? 5.043 9.001 -3.343 1.00 91.00 109 ILE A O 1
ATOM 867 N N . THR A 1 110 ? 4.869 7.611 -1.599 1.00 91.94 110 THR A N 1
ATOM 868 C CA . THR A 1 110 ? 6.037 8.161 -0.895 1.00 91.94 110 THR A CA 1
ATOM 869 C C . THR A 1 110 ? 7.345 7.709 -1.543 1.00 91.94 110 THR A C 1
ATOM 871 O O . THR A 1 110 ? 7.404 6.644 -2.157 1.00 91.94 110 THR A O 1
ATOM 874 N N . GLN A 1 111 ? 8.431 8.459 -1.328 1.00 90.06 111 GLN A N 1
ATOM 875 C CA . GLN A 1 111 ? 9.747 8.105 -1.873 1.00 90.06 111 GLN A CA 1
ATOM 876 C C . GLN A 1 111 ? 10.217 6.708 -1.438 1.00 90.06 111 GLN A C 1
ATOM 878 O O . GLN A 1 111 ? 10.752 5.958 -2.247 1.00 90.06 111 GLN A O 1
ATOM 883 N N . GLY A 1 112 ? 9.971 6.319 -0.182 1.00 89.69 112 GLY A N 1
ATOM 884 C CA . GLY A 1 112 ? 10.319 4.978 0.300 1.00 89.69 112 GLY A CA 1
ATOM 885 C C . GLY A 1 112 ? 9.553 3.872 -0.431 1.00 89.69 112 GLY A C 1
ATOM 886 O O . GLY A 1 112 ? 10.144 2.869 -0.820 1.00 89.69 112 GLY A O 1
ATOM 887 N N . ASN A 1 113 ? 8.258 4.080 -0.681 1.00 93.19 113 ASN A N 1
ATOM 888 C CA . ASN A 1 113 ? 7.440 3.113 -1.415 1.00 93.19 113 ASN A CA 1
ATOM 889 C C . ASN A 1 113 ? 7.785 3.088 -2.917 1.00 93.19 113 ASN A C 1
ATOM 891 O O . ASN A 1 113 ? 7.646 2.041 -3.541 1.00 93.19 113 ASN A O 1
ATOM 895 N N . LEU A 1 114 ? 8.281 4.193 -3.492 1.00 91.62 114 LEU A N 1
ATOM 896 C CA . LEU A 1 114 ? 8.786 4.232 -4.873 1.00 91.62 114 LEU A CA 1
ATOM 897 C C . LEU A 1 114 ? 10.017 3.345 -5.072 1.00 91.62 114 LEU A C 1
ATOM 899 O O . LEU A 1 114 ? 10.128 2.693 -6.107 1.00 91.62 114 LEU A O 1
ATOM 903 N N . VAL A 1 115 ? 10.917 3.284 -4.086 1.00 91.06 115 VAL A N 1
ATOM 904 C CA . VAL A 1 115 ? 12.081 2.384 -4.136 1.00 91.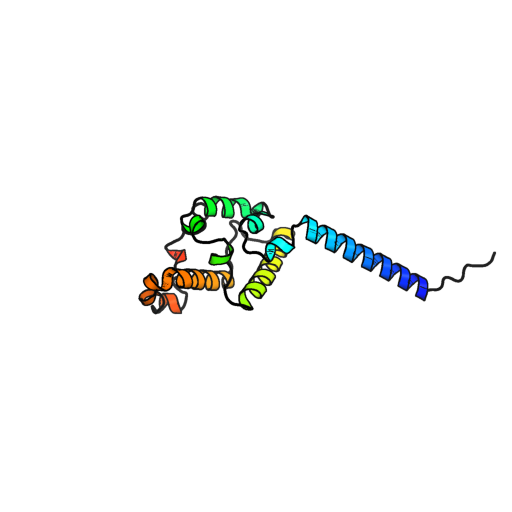06 115 VAL A CA 1
ATOM 905 C C . VAL A 1 115 ? 11.627 0.926 -4.168 1.00 91.06 115 VAL A C 1
ATOM 907 O O . VAL A 1 115 ? 12.081 0.158 -5.012 1.00 91.06 115 VAL A O 1
ATOM 910 N N . SER A 1 116 ? 10.687 0.549 -3.296 1.00 93.38 116 SER A N 1
ATOM 911 C CA . SER A 1 116 ? 10.128 -0.808 -3.294 1.00 93.38 116 SER A CA 1
ATOM 912 C C . SER A 1 116 ? 9.383 -1.129 -4.589 1.00 93.38 116 SER A C 1
ATOM 914 O O . SER A 1 116 ? 9.566 -2.212 -5.133 1.00 93.38 116 SER A O 1
ATOM 916 N N . LEU A 1 117 ? 8.609 -0.180 -5.127 1.00 94.31 117 LEU A N 1
ATOM 917 C CA . LEU A 1 117 ? 7.931 -0.337 -6.414 1.00 94.31 117 LEU A CA 1
ATOM 918 C C . LEU A 1 117 ? 8.927 -0.630 -7.541 1.00 94.31 117 LEU A C 1
ATOM 920 O O . LEU A 1 117 ? 8.735 -1.582 -8.291 1.00 94.31 117 LEU A O 1
ATOM 924 N N . GLN A 1 118 ? 10.013 0.141 -7.625 1.00 92.50 118 GLN A N 1
ATOM 925 C CA . GLN A 1 118 ? 11.057 -0.062 -8.629 1.00 92.50 118 GLN A CA 1
ATOM 926 C C . GLN A 1 118 ? 11.705 -1.449 -8.509 1.00 92.50 118 GLN A C 1
ATOM 928 O O . GLN A 1 118 ? 11.873 -2.143 -9.512 1.00 92.50 118 GLN A O 1
ATOM 933 N N . GLN A 1 119 ? 12.037 -1.873 -7.288 1.00 91.88 119 GLN A N 1
ATOM 934 C CA . GLN A 1 119 ? 12.604 -3.200 -7.032 1.00 91.88 119 GLN A CA 1
ATOM 935 C C . GLN A 1 119 ? 11.638 -4.318 -7.430 1.00 91.88 119 GLN A C 1
ATOM 937 O O . GLN A 1 119 ? 12.062 -5.314 -8.008 1.00 91.88 119 GLN A O 1
ATOM 942 N N . ASN A 1 120 ? 10.344 -4.139 -7.177 1.00 94.56 120 ASN A N 1
ATOM 943 C CA . ASN A 1 120 ? 9.318 -5.107 -7.540 1.00 94.56 120 ASN A CA 1
ATOM 944 C C . ASN A 1 120 ? 9.098 -5.183 -9.061 1.00 94.56 120 ASN A C 1
ATOM 946 O O . ASN A 1 120 ? 8.895 -6.276 -9.589 1.00 94.56 120 ASN A O 1
ATOM 950 N N . CYS A 1 121 ? 9.211 -4.061 -9.787 1.00 92.94 121 CYS A N 1
ATOM 951 C CA . CYS A 1 121 ? 9.240 -4.082 -11.251 1.00 92.94 121 CYS A CA 1
ATOM 952 C C . CYS A 1 121 ? 10.403 -4.945 -11.760 1.00 92.94 121 CYS A C 1
ATOM 954 O O . CYS A 1 121 ? 10.184 -5.846 -12.565 1.00 92.94 121 CYS A O 1
ATOM 956 N N . ILE A 1 122 ? 11.621 -4.697 -11.265 1.00 91.62 122 ILE A N 1
ATOM 957 C CA . ILE A 1 122 ? 12.821 -5.449 -11.664 1.00 91.62 122 ILE A CA 1
ATOM 958 C C . ILE A 1 122 ? 12.691 -6.922 -11.272 1.00 91.62 122 ILE A C 1
ATOM 960 O O . ILE A 1 122 ? 13.023 -7.787 -12.066 1.00 91.62 122 ILE A O 1
ATOM 964 N N . HIS A 1 123 ? 12.145 -7.230 -10.096 1.00 91.69 123 HIS A N 1
ATOM 965 C CA . HIS A 1 123 ? 11.985 -8.606 -9.630 1.00 91.69 123 HIS A CA 1
ATOM 966 C C . HIS A 1 123 ? 11.213 -9.490 -10.620 1.00 91.69 123 HIS A C 1
ATOM 968 O O . HIS A 1 123 ? 11.621 -10.619 -10.878 1.00 91.69 123 HIS A O 1
ATOM 974 N N . CYS A 1 124 ? 10.120 -8.980 -11.193 1.00 93.25 124 CYS A N 1
ATOM 975 C CA . CYS A 1 124 ? 9.324 -9.726 -12.170 1.00 93.25 124 CYS A CA 1
ATOM 976 C C . CYS A 1 124 ? 9.857 -9.596 -13.606 1.00 93.25 124 CYS A C 1
ATOM 978 O O . CYS A 1 124 ? 9.671 -10.507 -14.411 1.00 93.25 124 CYS A O 1
ATOM 980 N N . HIS A 1 125 ? 10.513 -8.481 -13.939 1.00 92.56 125 HIS A N 1
ATOM 981 C CA . HIS A 1 125 ? 11.003 -8.188 -15.289 1.00 92.56 125 HIS A CA 1
ATOM 982 C C . HIS A 1 125 ? 12.514 -8.386 -15.466 1.00 92.56 125 HIS A C 1
ATOM 984 O O . HIS A 1 125 ? 13.058 -7.940 -16.473 1.00 92.56 125 HIS A O 1
ATOM 990 N N . ASP A 1 126 ? 13.181 -9.087 -14.548 1.00 89.62 126 ASP A N 1
ATOM 991 C CA . ASP A 1 126 ? 14.645 -9.165 -14.464 1.00 89.62 126 ASP A CA 1
ATOM 992 C C . ASP A 1 126 ? 15.307 -9.574 -15.787 1.00 89.62 126 ASP A C 1
ATOM 994 O O . ASP A 1 126 ? 16.242 -8.928 -16.252 1.00 89.62 126 ASP A O 1
ATOM 998 N N . ILE A 1 127 ? 14.732 -10.563 -16.478 1.00 88.31 127 ILE A N 1
ATOM 999 C CA . ILE A 1 127 ? 15.217 -11.040 -17.784 1.00 88.31 127 ILE A CA 1
ATOM 1000 C C . ILE A 1 127 ? 15.252 -9.909 -18.828 1.00 88.31 127 ILE A C 1
ATOM 1002 O O . ILE A 1 127 ? 16.167 -9.843 -19.645 1.00 88.31 127 ILE A O 1
ATOM 1006 N N . MET A 1 128 ? 14.266 -9.009 -18.807 1.00 85.25 128 MET A N 1
ATOM 1007 C CA . MET A 1 128 ? 14.184 -7.864 -19.722 1.00 85.25 128 MET A CA 1
ATOM 1008 C C . MET A 1 128 ? 15.019 -6.682 -19.223 1.00 85.25 128 MET A C 1
ATOM 1010 O O . MET A 1 128 ? 15.553 -5.915 -20.023 1.00 85.25 128 MET A O 1
ATOM 1014 N N . THR A 1 129 ? 15.120 -6.516 -17.903 1.00 83.50 129 THR A N 1
ATOM 1015 C CA . THR A 1 129 ? 15.750 -5.353 -17.278 1.00 83.50 129 THR A CA 1
ATOM 1016 C C . THR A 1 129 ? 17.208 -5.563 -16.905 1.00 83.50 129 THR A C 1
ATOM 1018 O O . THR A 1 129 ? 17.829 -4.588 -16.510 1.00 83.50 129 THR A O 1
ATOM 1021 N N . GLY A 1 130 ? 17.789 -6.757 -17.042 1.00 74.25 130 GLY A N 1
ATOM 1022 C CA . GLY A 1 130 ? 19.151 -7.051 -16.574 1.00 74.25 130 GLY A CA 1
ATOM 1023 C C . GLY A 1 130 ? 20.214 -6.057 -17.066 1.00 74.25 130 GLY A C 1
ATOM 1024 O O . GLY A 1 130 ? 21.070 -5.634 -16.295 1.00 74.25 130 GLY A O 1
ATOM 1025 N N . ASN A 1 131 ? 20.096 -5.578 -18.311 1.00 69.75 131 ASN A N 1
ATOM 1026 C CA . ASN A 1 131 ? 20.992 -4.556 -18.875 1.00 69.75 131 ASN A CA 1
ATOM 1027 C C . ASN A 1 131 ? 20.607 -3.104 -18.510 1.00 69.75 131 ASN A C 1
ATOM 1029 O O . ASN A 1 131 ? 21.434 -2.205 -18.618 1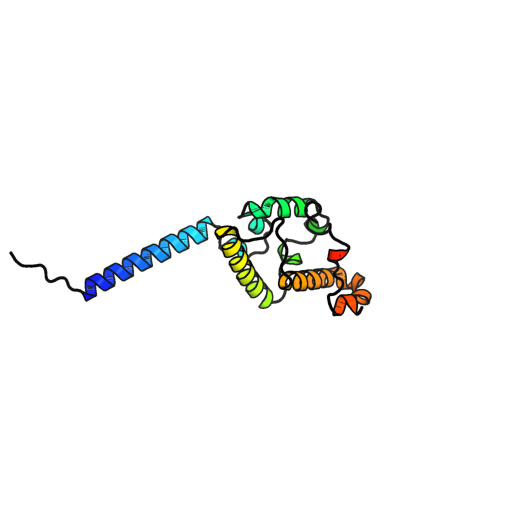.00 69.75 131 ASN A O 1
ATOM 1033 N N . ILE A 1 132 ? 19.361 -2.861 -18.087 1.00 69.31 132 ILE A N 1
ATOM 1034 C CA . ILE A 1 132 ? 18.821 -1.537 -17.721 1.00 69.31 132 ILE A CA 1
ATOM 1035 C C . ILE A 1 132 ? 19.004 -1.266 -16.223 1.00 69.31 132 ILE A C 1
ATOM 1037 O O . ILE A 1 132 ? 19.345 -0.155 -15.837 1.00 69.31 132 ILE A O 1
ATOM 1041 N N . ALA A 1 133 ? 18.823 -2.277 -15.372 1.00 62.59 133 ALA A N 1
ATOM 1042 C CA . ALA A 1 133 ? 18.987 -2.180 -13.925 1.00 62.59 133 ALA A CA 1
ATOM 1043 C C . ALA A 1 133 ? 20.437 -1.853 -13.521 1.00 62.59 133 ALA A C 1
ATOM 1045 O O . ALA A 1 133 ? 20.655 -1.240 -12.481 1.00 62.59 133 ALA A O 1
ATOM 1046 N N . GLY A 1 134 ? 21.414 -2.218 -14.361 1.00 62.06 134 GLY A N 1
ATOM 1047 C CA . GLY A 1 134 ? 22.818 -1.823 -14.213 1.00 62.06 134 GLY A CA 1
ATOM 1048 C C . GLY A 1 134 ? 23.156 -0.433 -14.770 1.00 62.06 134 GLY A C 1
ATOM 1049 O O . GLY A 1 134 ? 24.290 0.016 -14.612 1.00 62.06 134 GLY A O 1
ATOM 1050 N N . HIS A 1 135 ? 22.215 0.252 -15.430 1.00 68.50 135 HIS A N 1
ATOM 1051 C CA . HIS A 1 135 ? 22.431 1.608 -15.933 1.00 68.50 135 HIS A CA 1
ATOM 1052 C C . HIS A 1 135 ? 22.445 2.609 -14.775 1.00 68.50 135 HIS A C 1
ATOM 1054 O O . HIS A 1 135 ? 21.676 2.479 -13.819 1.00 68.50 135 HIS A O 1
ATOM 1060 N N . ARG A 1 136 ? 23.318 3.617 -14.861 1.00 69.12 136 ARG A N 1
ATOM 1061 C CA . ARG A 1 136 ? 23.615 4.524 -13.747 1.00 69.12 136 ARG A CA 1
ATOM 1062 C C . ARG A 1 136 ? 22.364 5.231 -13.237 1.00 69.12 136 ARG A C 1
ATOM 1064 O O . ARG A 1 136 ? 22.150 5.297 -12.038 1.00 69.12 136 ARG A O 1
ATOM 1071 N N . GLU A 1 137 ? 21.501 5.678 -14.133 1.00 72.38 137 GLU A N 1
ATOM 1072 C CA . GLU A 1 137 ? 20.287 6.419 -13.811 1.00 72.38 137 GLU A CA 1
ATOM 1073 C C . GLU A 1 137 ? 19.238 5.536 -13.106 1.00 72.38 137 GLU A C 1
A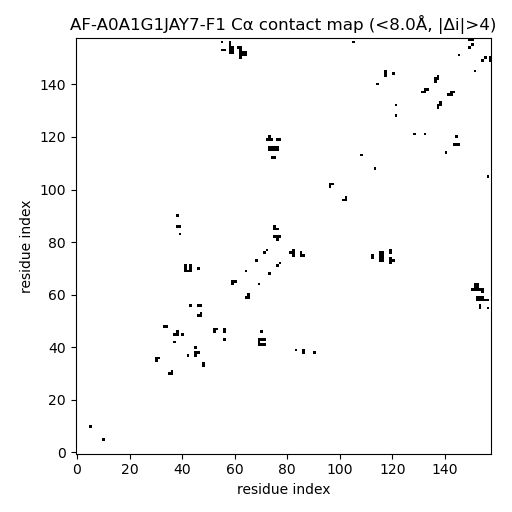TOM 1075 O O . GLU A 1 137 ? 18.514 6.002 -12.226 1.00 72.38 137 GLU A O 1
ATOM 1080 N N . ALA A 1 138 ? 19.189 4.239 -13.430 1.00 72.12 138 ALA A N 1
ATOM 1081 C CA . ALA A 1 138 ? 18.348 3.273 -12.722 1.00 72.12 138 ALA A CA 1
ATOM 1082 C C . ALA A 1 138 ? 18.944 2.900 -11.352 1.00 72.12 138 ALA A C 1
ATOM 1084 O O . ALA A 1 138 ? 18.208 2.786 -10.371 1.00 72.12 138 ALA A O 1
ATOM 1085 N N . ALA A 1 139 ? 20.273 2.764 -11.269 1.00 68.94 139 ALA A N 1
ATOM 1086 C CA . ALA A 1 139 ? 20.995 2.470 -10.031 1.00 68.94 139 ALA A CA 1
ATOM 1087 C C . ALA A 1 139 ? 20.966 3.644 -9.031 1.00 68.94 139 ALA A C 1
ATOM 1089 O O . ALA A 1 139 ? 20.807 3.436 -7.830 1.00 68.94 139 ALA A O 1
ATOM 1090 N N . GLU A 1 140 ? 21.068 4.880 -9.525 1.00 74.56 140 GLU A N 1
ATOM 1091 C CA . GLU A 1 140 ? 20.963 6.124 -8.751 1.00 74.56 140 GLU A CA 1
ATOM 1092 C C . GLU A 1 140 ? 19.501 6.515 -8.464 1.00 74.56 140 GLU A C 1
ATOM 1094 O O . GLU A 1 140 ? 19.242 7.434 -7.686 1.00 74.56 140 GLU A O 1
ATOM 1099 N N . GLY A 1 141 ? 18.527 5.820 -9.066 1.00 74.38 141 GLY A N 1
ATOM 1100 C CA . GLY A 1 141 ? 17.097 6.072 -8.880 1.00 74.38 141 GLY A CA 1
ATOM 1101 C C . GLY A 1 141 ? 16.598 7.378 -9.510 1.00 74.38 141 GLY A C 1
ATOM 1102 O O . GLY A 1 141 ? 15.522 7.855 -9.143 1.00 74.38 141 GLY A O 1
ATOM 1103 N N . THR A 1 142 ? 17.363 7.955 -10.440 1.00 79.31 142 THR A N 1
ATOM 1104 C CA . THR A 1 142 ? 17.003 9.153 -11.216 1.00 79.31 142 THR A CA 1
ATOM 1105 C C . THR A 1 142 ? 16.100 8.823 -12.407 1.00 79.31 142 THR A C 1
ATOM 1107 O O . THR A 1 142 ? 15.421 9.714 -12.915 1.00 79.31 142 THR A O 1
ATOM 1110 N N . ALA A 1 143 ? 16.025 7.547 -12.801 1.00 83.06 143 ALA A N 1
ATOM 1111 C CA . ALA A 1 143 ? 15.044 7.014 -13.738 1.00 83.06 143 ALA A CA 1
ATOM 1112 C C . ALA A 1 143 ? 14.402 5.732 -13.186 1.00 83.06 143 ALA A C 1
ATOM 1114 O O . ALA A 1 143 ? 15.093 4.786 -12.806 1.00 83.06 143 ALA A O 1
ATOM 1115 N N . ARG A 1 144 ? 13.067 5.678 -13.160 1.00 87.81 144 ARG A N 1
ATOM 1116 C CA . ARG A 1 144 ? 12.292 4.509 -12.717 1.00 87.81 144 ARG A CA 1
ATOM 1117 C C . ARG A 1 144 ? 11.428 3.978 -13.846 1.00 87.81 144 ARG A C 1
ATOM 1119 O O . ARG A 1 144 ? 10.969 4.730 -14.704 1.00 87.81 144 ARG A O 1
ATOM 1126 N N . CYS A 1 145 ? 11.106 2.688 -13.788 1.00 89.69 145 CYS A N 1
ATOM 1127 C CA . CYS A 1 145 ? 10.223 2.036 -14.754 1.00 89.69 145 CYS A 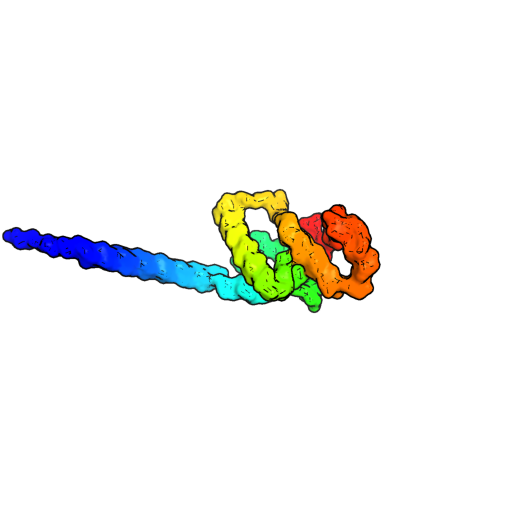CA 1
ATOM 1128 C C . CYS A 1 145 ? 8.900 2.803 -14.891 1.00 89.69 145 CYS A C 1
ATOM 1130 O O . CYS A 1 145 ? 8.441 3.070 -15.999 1.00 89.69 145 CYS A O 1
ATOM 1132 N N . ALA A 1 146 ? 8.327 3.220 -13.758 1.00 89.25 146 ALA A N 1
ATOM 1133 C CA . ALA A 1 146 ? 7.057 3.935 -13.697 1.00 89.25 146 ALA A CA 1
ATOM 1134 C C . ALA A 1 146 ? 7.114 5.389 -14.207 1.00 89.25 146 ALA A C 1
ATOM 1136 O O . ALA A 1 146 ? 6.056 5.960 -14.449 1.00 89.25 146 ALA A O 1
ATOM 1137 N N . ASP A 1 147 ? 8.295 5.990 -14.408 1.00 87.69 147 ASP A N 1
ATOM 1138 C CA . ASP A 1 147 ? 8.392 7.354 -14.955 1.00 87.69 147 ASP A CA 1
ATOM 1139 C C . ASP A 1 147 ? 8.019 7.382 -16.454 1.00 87.69 147 ASP A C 1
ATOM 1141 O O . ASP A 1 147 ? 7.445 8.367 -16.934 1.00 87.69 147 ASP A O 1
ATOM 1145 N N . CYS A 1 148 ? 8.266 6.272 -17.166 1.00 87.31 148 CYS A N 1
ATOM 1146 C CA . CYS A 1 148 ? 7.878 6.056 -18.566 1.00 87.31 148 CYS A CA 1
ATOM 1147 C C . CYS A 1 148 ? 6.653 5.133 -18.697 1.00 87.31 148 CYS A C 1
ATOM 1149 O O . CYS A 1 148 ? 5.722 5.432 -19.443 1.00 87.31 148 CYS A O 1
ATOM 1151 N N . HIS A 1 149 ? 6.600 4.034 -17.939 1.00 89.50 149 HIS A N 1
ATOM 1152 C CA . HIS A 1 149 ? 5.501 3.062 -17.958 1.00 89.50 149 HIS A CA 1
ATOM 1153 C C . HIS A 1 149 ? 4.390 3.440 -16.970 1.00 89.50 149 HIS A C 1
ATOM 1155 O O . HIS A 1 149 ? 4.041 2.683 -16.068 1.00 89.50 149 HIS A O 1
ATOM 1161 N N . ARG A 1 150 ? 3.827 4.640 -17.129 1.00 85.62 150 ARG A N 1
ATOM 1162 C CA . ARG A 1 150 ? 2.933 5.256 -16.132 1.00 85.62 150 ARG A CA 1
ATOM 1163 C C . ARG A 1 150 ? 1.580 4.550 -15.966 1.00 85.62 150 ARG A C 1
ATOM 1165 O O . ARG A 1 150 ? 0.961 4.606 -14.909 1.00 85.62 150 ARG A O 1
ATOM 1172 N N . SER A 1 151 ? 1.141 3.838 -16.998 1.00 86.38 151 SER A N 1
ATOM 1173 C CA . SER A 1 151 ? -0.184 3.221 -17.102 1.00 86.38 151 SER A CA 1
ATOM 1174 C C . SER A 1 151 ? -0.248 1.762 -16.619 1.00 86.38 151 SER A C 1
ATOM 1176 O O . SER A 1 151 ? -1.294 1.124 -16.721 1.00 86.38 151 SER A O 1
ATOM 1178 N N . VAL A 1 152 ? 0.846 1.212 -16.076 1.00 87.56 152 VAL A N 1
ATOM 1179 C CA . VAL A 1 152 ? 0.943 -0.217 -15.704 1.00 87.56 152 VAL A CA 1
ATOM 1180 C C . VAL A 1 152 ? 0.033 -0.618 -14.546 1.00 87.56 152 VAL A C 1
ATOM 1182 O O . VAL A 1 152 ? -0.547 -1.704 -14.569 1.00 87.56 152 VAL A O 1
ATOM 1185 N N . GLY A 1 153 ? -0.084 0.252 -13.542 1.00 84.00 153 GLY A N 1
ATOM 1186 C CA . GLY A 1 153 ? -0.845 -0.002 -12.318 1.00 84.00 153 GLY A CA 1
ATOM 1187 C C . GLY A 1 153 ? -2.158 0.769 -12.262 1.00 84.00 153 GLY A C 1
ATOM 1188 O O . GLY A 1 153 ? -3.169 0.201 -11.867 1.00 84.00 153 GLY A O 1
ATOM 1189 N N . HIS A 1 154 ? -2.155 2.038 -12.685 1.00 91.31 154 HIS A N 1
ATOM 1190 C CA . HIS A 1 154 ? -3.298 2.937 -12.511 1.00 91.31 154 HIS A CA 1
ATOM 1191 C C . HIS A 1 154 ? -3.516 3.864 -13.727 1.00 91.31 154 HIS A C 1
ATOM 1193 O O . HIS A 1 154 ? -3.344 5.075 -13.625 1.00 91.31 154 HIS A O 1
ATOM 1199 N N . MET A 1 155 ? -3.938 3.308 -14.871 1.00 71.19 155 MET A N 1
ATOM 1200 C CA . MET A 1 155 ? -4.156 4.012 -16.155 1.00 71.19 155 MET A CA 1
ATOM 1201 C C . MET A 1 155 ? -4.898 5.360 -16.085 1.00 71.19 155 MET A C 1
ATOM 1203 O O . MET A 1 155 ? -4.590 6.252 -16.864 1.00 71.19 155 MET A O 1
ATOM 1207 N N . GLN A 1 156 ? -5.896 5.505 -15.207 1.00 61.75 156 GLN A N 1
ATOM 1208 C CA . GLN A 1 156 ? -6.699 6.733 -15.078 1.00 61.75 156 GLN A CA 1
ATOM 1209 C C . GLN A 1 156 ? -6.135 7.780 -14.094 1.00 61.75 156 GLN A C 1
ATOM 1211 O O . GLN A 1 156 ? -6.719 8.850 -13.968 1.00 61.75 156 GLN A O 1
ATOM 1216 N N . LEU A 1 157 ? -5.037 7.486 -13.387 1.00 63.97 157 LEU A N 1
ATOM 1217 C CA . LEU A 1 157 ? -4.541 8.300 -12.261 1.00 63.97 157 LEU A CA 1
ATOM 1218 C C . LEU A 1 157 ? -3.065 8.722 -12.415 1.00 63.97 157 LEU A C 1
ATOM 1220 O O . LEU A 1 157 ? -2.455 9.209 -11.460 1.00 63.97 157 LEU A O 1
ATOM 1224 N N . SER A 1 158 ? -2.483 8.495 -13.596 1.00 53.09 158 SER A N 1
ATOM 1225 C CA . SER A 1 158 ? -1.057 8.674 -13.892 1.00 53.09 158 SER A CA 1
ATOM 1226 C C . SER A 1 158 ? -0.698 10.030 -14.487 1.00 53.09 158 SER A C 1
ATOM 1228 O O . SER A 1 158 ? -1.338 10.383 -15.502 1.00 53.09 158 SER A O 1
#

Secondary structure (DSSP, 8-state):
-------HHHHHHHHHHHHHHHHHHHHHHHHHHTTGGGGGS--GGGGGGSGGGHHHHHHHHTSGGGGT--HHHHHS--STTHHHHHHHHHHHHHHHHHHHT-S-SS----HHHHHHHHHHHHHHHHHHHHHHHTSHHHHTTSS-HHHH-THHHHTT--

Nearest PDB structures (foldseek):
  2vr0-assembly1_F  TM=7.360E-01  e=3.054E-06  Nitratidesulfovibrio vulgaris str. Hildenborough

Mean predicted aligned error: 6.73 Å

Radius of gyration: 22.97 Å; Cα contacts (8 Å, |Δi|>4): 105; chains: 1; bounding box: 49×27×80 Å

Solvent-accessible surface area (backbone atoms only — not comparable to full-atom values): 9206 Å² total; per-residue (Å²): 135,84,79,79,80,74,57,62,72,59,52,52,51,49,52,50,51,53,51,51,50,49,53,51,50,52,48,51,50,50,38,58,75,70,45,52,72,46,69,78,54,69,57,56,68,46,61,50,75,42,73,90,36,40,66,55,50,59,23,22,67,73,19,80,38,51,86,81,46,46,60,46,59,41,62,37,48,87,53,86,68,56,27,59,54,49,48,53,55,50,50,51,50,50,53,52,30,67,71,68,68,70,68,65,86,77,82,71,85,49,73,73,45,47,54,36,28,45,52,33,51,41,69,78,39,37,90,80,31,60,77,52,58,73,32,67,47,42,65,72,64,79,45,53,68,59,79,76,51,42,49,50,54,28,58,85,80,100

pLDDT: mean 88.42, std 10.79, range [42.97, 97.75]

Foldseek 3Di:
DDDPPPPVVVVVVVVVVVVVCVCCVCVVVVCVVLVVVCLVDQPLVNQPSDVLCVLLSVLQCPAPCVVPDTPCLQQAAPDPPRRVVSSVVVVVVCVVCVVVVPADPPHDDDPVSQVRNQVSVCVVCVVVCVVVCPDPCNVVVVDGPCVPVVSRRGVVRD

=== Feature glossary ===
The record interleaves many kinds of information about one protein. Here is each kind framed as the question it answers.

Q: What are the backbone torsion angles?
A: φ (phi) and ψ (psi) are the two rotatable backbone dihedrals per residue: φ is the C(i-1)–N–Cα–C torsion, ψ is the N–Cα–C–N(i+1) torsion, both in degrees on (−180°, 180°]. α-helical residues cluster near (−60°, −45°); β-strand residues near (−120°, +130°). A Ramachandran plot is simply a scatter of (φ, ψ) for every residue.

Q: What is the amino-acid chain?
A: This is the polypeptide sequence — one letter per residue, N-terminus first. Length ranges from a few dozen residues for small domains to over a thousand for large multi-domain proteins.

Q: How mobile is each atom in the crystal?
A: For experimental (PDB) structures, the B-factor (temperature factor) quantifies the positional spread of each atom in the crystal — a combination of thermal vibration and static disorder — in units of Å². High B-factors mark flexible loops or poorly resolved regions; low B-factors mark the rigid, well-ordered core.

Q: Are the domains correctly placed relative to each other?
A: Predicted Aligned Error (PAE) is an AlphaFold confidence matrix: entry (i, j) is the expected error in the position of residue j, in ångströms, when the prediction is superimposed on the true structure at residue i. Low PAE within a block of residues means that block is internally rigid and well-predicted; high PAE between two blocks means their relative placement is uncertain even if each block individually is confident.

Q: How confident is the AlphaFold model at each residue?
A: pLDDT is the predicted lDDT-Cα score: AlphaFold's confidence that the local environment of each residue (all inter-atomic distances within 15 Å) is correctly placed. It is a per-residue number between 0 and 100, with higher meaning more reliable.

Q: What family and function is it annotated with?
A: Functional annotations link the protein to curated databases. InterPro entries identify conserved domains and families by matching the sequence against member-database signatures (Pfam, PROSITE, CDD, …). Gene Ontology (GO) terms describe molecular function, biological process, and cellular component in a controlled vocabulary. CATH places the structure in a hierarchical fold classification (Class/Architecture/Topology/Homologous-superfamily). The organism is the source species.

Q: How big and how compact is the whole molecule?
A: Three whole-structure scalars: the radius of gyration (RMS distance of Cα from centroid, in Å), the count of Cα–Cα contacts (pairs closer than 8 Å and separated by more than four residues in sequence — i.e. tertiary, not local, contacts), and the bounding-box dimensions. Together they distinguish compact globular folds from extended fibres or disordered chains.

Q: What known structures does this most resemble?
A: The Foldseek neighbor list gives the closest experimentally determined structures in the PDB, ranked by structural alignment. TM-score near 1 means near-identical fold; near 0.3 means only rough topology match. This is how one finds what a novel AlphaFold prediction most resembles in the solved-structure universe.

Q: Which residues are buried vs exposed?
A: SASA measures how much of the protein is reachable by solvent. It is computed by rolling a water-sized probe over the atomic surface and summing the exposed area (Å²). Per-residue SASA distinguishes core (buried, low SASA) from surface (exposed, high SASA) residues; total SASA is a whole-molecule size measure.

Q: Which residues are in helices, strands, or loops?
A: Eight-state secondary structure (DSSP): H is the canonical α-helix, G the tighter 3₁₀-helix, I the wider π-helix; E/B are β-structure, T and S are turns and bends, and '-' is everything else. DSSP derives these from the pattern of main-chain N–H···O=C hydrogen bonds, not from the sequence.

Q: Where is each backbone atom in 3D?
A: Structure coordinates are given as an mmCIF _atom_site loop: one row per atom with element, residue name, chain id, sequence number, and x/y/z position in Å. Only the four main-chain atoms per residue are included here; side chains are omitted to keep the record compact.

Q: What if only a Cα trace is available?
A: Three-state secondary structure (P-SEA) collapses the eight DSSP classes into helix (a), strand (b), and coil (c). P-SEA assigns these from Cα geometry alone — distances and angles — without requiring backbone oxygens, so it works on any Cα trace.

Q: What do the rendered images show?
A: The six renders are orthographic views along the three Cartesian axes in both directions. Representation (cartoon, sticks, or surface) and color scheme (sequence-rainbow or by-chain) vary across proteins so the training set covers all the common visualization conventions.

Q: What does the local fold look like, residue by residue?
A: Foldseek's 3Di representation compresses backbone geometry into a per-residue letter drawn from a learned twenty-state alphabet. It captures the tertiary interaction pattern around each residue — which residues are packed against it in space, regardless of where they are in sequence.

Q: What do the diagnostic plots show?
A: The contact map is a binary N×N matrix image: pixel (i, j) is dark where Cα_i and Cα_j are within 8 Å and |i−j|>4. Because the |i−j|>4 filter removes local helical contacts, off-diagonal stripes parallel to the main diagonal indicate parallel β-sheets; stripes perpendicular to it indicate antiparallel β-sheets. The Ramachandran plot scatters every residue's (φ, ψ) pair against the sterically allowed regions. The PAE heatmap renders the predicted-aligned-error matrix.